Protein AF-A0AAV1X835-F1 (afdb_monomer)

Solvent-accessible surface area (backbone atoms only — not comparable to full-atom values): 6097 Å² total; per-residue (Å²): 96,77,63,46,72,51,72,48,87,35,80,60,78,40,78,49,77,38,70,53,74,52,67,49,65,78,54,57,73,43,39,74,76,39,48,42,52,33,39,38,32,35,33,25,44,31,35,39,36,38,71,11,34,43,34,27,40,20,70,58,43,56,76,67,58,46,66,93,81,36,96,84,46,75,70,56,39,25,19,72,64,65,97,84,54,95,75,64,34,22,67,44,80,43,81,56,43,68,74,44,81,41,72,59,45,81,46,94

Foldseek 3Di:
DEAAEADDLAEDADEDEDAEEDEDDLDLVVHVLDQENYEHANYENYEYHYQYEHHFNQVSLVVQAPVVPDVPTRNGHHDDDPPPDPRHHHHYYPHYYNYYYPNYHYHD

Radius of gyration: 14.65 Å; Cα contacts (8 Å, |Δi|>4): 242; chains: 1; bounding box: 34×29×33 Å

pLDDT: mean 72.41, std 11.0, range [43.25, 86.75]

Nearest PDB structures (foldseek):
  8ikx-assembly1_A  TM=7.998E-01  e=5.203E-02  Arabidopsis thaliana
  4mxn-assembly2_B  TM=5.925E-01  e=5.160E-01  Parabacteroides merdae ATCC 43184
  4mxn-assembly4_D  TM=5.883E-01  e=8.073E-01  Parabacteroides merdae ATCC 43184
  3jur-assembly1_C  TM=5.327E-01  e=6.103E-01  Thermotoga maritima
  8opz-assembly1_A  TM=2.071E-01  e=6.052E+00  Acinetobacter phage APK16

Sequence (108 aa):
MREVDVKGPCKAPIEIQVDGTIQAPADPSQLHGVEKWVSIGYVSHFTFLGHGIFYGEGATAWKQNDCTKNENCVRRSMAIAPDESPNTAGIHIGRSNDVKVLNSKLAT

Organism: Lupinus luteus (NCBI:txid3873)

Mean predicted aligned error: 8.52 Å

Structure (mmCIF, N/CA/C/O backbone):
data_AF-A0AAV1X835-F1
#
_entry.id   AF-A0AAV1X835-F1
#
loop_
_atom_site.group_PDB
_atom_site.id
_atom_site.type_symbol
_atom_site.label_atom_id
_atom_site.label_alt_id
_atom_site.label_comp_id
_atom_site.label_asym_id
_atom_site.label_entity_id
_atom_site.label_seq_id
_atom_site.pdbx_PDB_ins_code
_atom_site.Cartn_x
_atom_site.Cartn_y
_atom_site.Cartn_z
_atom_site.occupancy
_atom_site.B_iso_or_equiv
_atom_site.auth_seq_id
_atom_site.auth_comp_id
_atom_site.auth_asym_id
_atom_site.auth_atom_id
_atom_site.pdbx_PDB_model_num
ATOM 1 N N . MET A 1 1 ? -7.358 4.455 -14.067 1.00 56.50 1 MET A N 1
ATOM 2 C CA . MET A 1 1 ? -7.838 3.999 -12.744 1.00 56.50 1 MET A CA 1
ATOM 3 C C . MET A 1 1 ? -7.678 5.151 -11.760 1.00 56.50 1 MET A C 1
ATOM 5 O O . MET A 1 1 ? -6.744 5.926 -11.907 1.00 56.50 1 MET A O 1
ATOM 9 N N . ARG A 1 2 ? -8.598 5.325 -10.809 1.00 64.62 2 ARG A N 1
ATOM 10 C CA . ARG A 1 2 ? -8.421 6.291 -9.711 1.00 64.62 2 ARG A CA 1
ATOM 11 C C . ARG A 1 2 ? -7.936 5.550 -8.468 1.00 64.62 2 ARG A C 1
ATOM 13 O O . ARG A 1 2 ? -8.255 4.375 -8.320 1.00 64.62 2 ARG A O 1
ATOM 20 N N . GLU A 1 3 ? -7.172 6.236 -7.625 1.00 73.94 3 GLU A N 1
ATOM 21 C CA . GLU A 1 3 ? -6.747 5.730 -6.317 1.00 73.94 3 GLU A CA 1
ATOM 22 C C . GLU A 1 3 ? -7.955 5.239 -5.506 1.00 73.94 3 GLU A C 1
ATOM 24 O O . GLU A 1 3 ? -8.993 5.907 -5.453 1.00 73.94 3 GLU A O 1
ATOM 29 N N . VAL A 1 4 ? -7.812 4.075 -4.873 1.00 78.88 4 VAL A N 1
ATOM 30 C CA . VAL A 1 4 ? -8.728 3.620 -3.828 1.00 78.88 4 VAL A CA 1
ATOM 31 C C . VAL A 1 4 ? -8.289 4.275 -2.528 1.00 78.88 4 VAL A C 1
ATOM 33 O O . VAL A 1 4 ? -7.271 3.896 -1.957 1.00 78.88 4 VAL A O 1
ATOM 36 N N . ASP A 1 5 ? -9.046 5.262 -2.066 1.00 82.75 5 ASP A N 1
ATOM 37 C CA . ASP A 1 5 ? -8.682 6.076 -0.907 1.00 82.75 5 ASP A CA 1
ATOM 38 C C . ASP A 1 5 ? -9.725 5.924 0.208 1.00 82.75 5 ASP A C 1
ATOM 40 O O . ASP A 1 5 ? -10.846 6.429 0.126 1.00 82.75 5 ASP A O 1
ATOM 44 N N . VAL A 1 6 ? -9.354 5.186 1.253 1.00 82.94 6 VAL A N 1
ATOM 45 C CA . VAL A 1 6 ? -10.150 4.978 2.464 1.00 82.94 6 VAL A CA 1
ATOM 46 C C . VAL A 1 6 ? -9.666 5.967 3.518 1.00 82.94 6 VAL A C 1
ATOM 48 O O . VAL A 1 6 ? -8.633 5.767 4.158 1.00 82.94 6 VAL A O 1
ATOM 51 N N . LYS A 1 7 ? -10.414 7.055 3.706 1.00 86.69 7 LYS A N 1
ATOM 52 C CA . LYS A 1 7 ? -10.061 8.125 4.645 1.00 86.69 7 LYS A CA 1
ATOM 53 C C . LYS A 1 7 ? -11.020 8.205 5.819 1.00 86.69 7 LYS A C 1
ATOM 55 O O . LYS A 1 7 ? -12.235 8.221 5.651 1.00 86.69 7 LYS A O 1
ATOM 60 N N . GLY A 1 8 ? -10.439 8.321 7.005 1.00 85.75 8 GLY A N 1
ATOM 61 C CA . GLY A 1 8 ? -11.138 8.693 8.221 1.00 85.75 8 GLY A CA 1
ATOM 62 C C . GLY A 1 8 ? -11.299 10.210 8.410 1.00 85.75 8 GLY A C 1
ATOM 63 O O . GLY A 1 8 ? -11.090 10.988 7.478 1.00 85.75 8 GLY A O 1
ATOM 64 N N . PRO A 1 9 ? -11.653 10.652 9.630 1.00 85.50 9 PRO A N 1
ATOM 65 C CA . PRO A 1 9 ? -11.496 9.911 10.880 1.00 85.50 9 PRO A CA 1
ATOM 66 C C . PRO A 1 9 ? -12.568 8.836 11.090 1.00 85.50 9 PRO A C 1
ATOM 68 O O . PRO A 1 9 ? -13.749 9.143 11.228 1.00 85.50 9 PRO A O 1
ATOM 71 N N . CYS A 1 10 ? -12.140 7.579 11.215 1.00 83.94 10 CYS A N 1
ATOM 72 C CA . CYS A 1 10 ? -13.010 6.472 11.606 1.00 83.94 10 CYS A CA 1
ATOM 73 C C . CYS A 1 10 ? -12.526 5.891 12.932 1.00 83.94 10 CYS A C 1
ATOM 75 O O . CYS A 1 10 ? -11.406 5.399 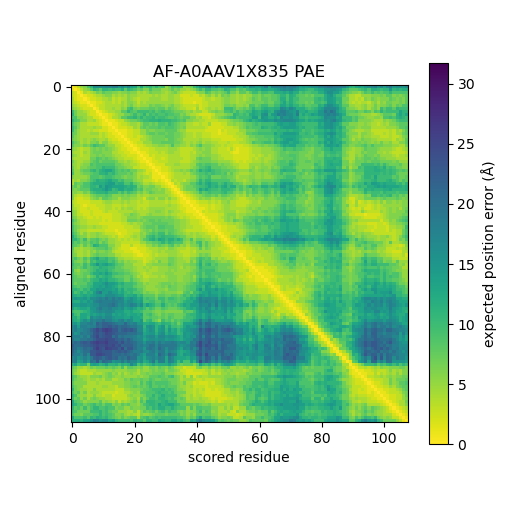13.013 1.00 83.94 10 CYS A O 1
ATOM 77 N N . LYS A 1 11 ? -13.355 5.977 13.978 1.00 82.69 11 LYS A N 1
ATOM 78 C CA . LYS A 1 11 ? -13.002 5.516 15.335 1.00 82.69 11 LYS A CA 1
ATOM 79 C C . LYS A 1 11 ? -13.683 4.209 15.744 1.00 82.69 11 LYS A C 1
ATOM 81 O O . LYS A 1 11 ? -13.283 3.618 16.738 1.00 82.69 11 LYS A O 1
ATOM 86 N N . ALA A 1 12 ? -14.720 3.795 15.022 1.00 85.00 12 ALA A N 1
ATOM 87 C CA . ALA A 1 12 ? -15.379 2.513 15.235 1.00 85.00 12 ALA A CA 1
ATOM 88 C C . ALA A 1 12 ? -14.631 1.400 14.479 1.00 85.00 12 ALA A C 1
ATOM 90 O O . ALA A 1 12 ? -13.999 1.710 13.467 1.00 85.00 12 ALA A O 1
ATOM 91 N N . PRO A 1 13 ? -14.725 0.133 14.925 1.00 85.38 13 PRO A N 1
ATOM 92 C CA . PRO A 1 13 ? -14.184 -1.004 14.187 1.00 85.38 13 PRO A CA 1
ATOM 93 C C . PRO A 1 13 ? -14.684 -1.044 12.743 1.00 85.38 13 PRO A C 1
ATOM 95 O O . PRO A 1 13 ? -15.889 -0.967 12.498 1.00 85.38 13 PRO A O 1
ATOM 98 N N . ILE A 1 14 ? -13.748 -1.159 11.801 1.00 83.38 14 ILE A N 1
ATOM 99 C CA . ILE A 1 14 ? -14.027 -1.308 10.371 1.00 83.38 14 ILE A CA 1
ATOM 100 C C . ILE A 1 14 ? -13.416 -2.618 9.908 1.00 83.38 14 ILE A C 1
ATOM 102 O O . ILE A 1 14 ? -12.240 -2.880 10.156 1.00 83.38 14 ILE A O 1
ATOM 106 N N . GLU A 1 15 ? -14.208 -3.400 9.185 1.00 84.00 15 GLU A N 1
ATOM 107 C CA . GLU A 1 15 ? -13.768 -4.633 8.553 1.00 84.00 15 GLU A CA 1
ATOM 108 C C . GLU A 1 15 ? -13.947 -4.538 7.037 1.00 84.00 15 GLU A C 1
ATOM 110 O O . GLU A 1 15 ? -15.025 -4.192 6.552 1.00 84.00 15 GLU A O 1
ATOM 115 N N . ILE A 1 16 ? -12.879 -4.826 6.291 1.00 81.25 16 ILE A N 1
ATOM 116 C CA . ILE A 1 16 ? -12.925 -4.984 4.836 1.00 81.25 16 ILE A CA 1
ATOM 117 C C . ILE A 1 16 ? -12.568 -6.430 4.512 1.00 81.25 16 ILE A C 1
ATOM 119 O O . ILE A 1 16 ? -11.449 -6.870 4.780 1.00 81.25 16 ILE A O 1
ATOM 123 N N . GLN A 1 17 ? -13.517 -7.142 3.906 1.00 83.81 17 GLN A N 1
ATOM 124 C CA . GLN A 1 17 ? -13.320 -8.498 3.414 1.00 83.81 17 GLN A CA 1
ATOM 125 C C . GLN A 1 17 ? -12.982 -8.481 1.920 1.00 83.81 17 GLN A C 1
ATOM 127 O O . GLN A 1 17 ? -13.733 -7.936 1.109 1.00 83.81 17 GLN A O 1
ATOM 132 N N . VAL A 1 18 ? -11.858 -9.093 1.551 1.00 81.38 18 VAL A N 1
ATOM 133 C CA . VAL A 1 18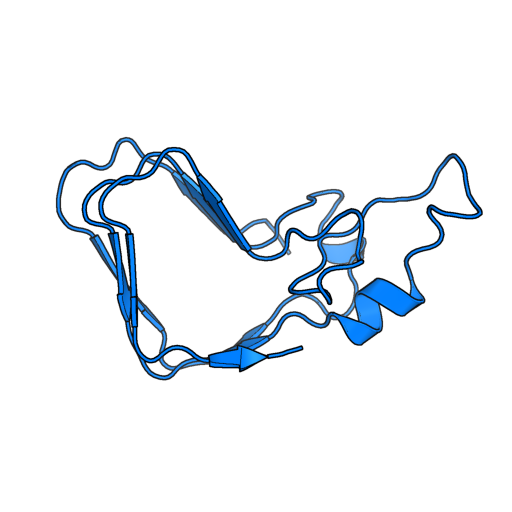 ? -11.440 -9.275 0.159 1.00 81.38 18 VAL A CA 1
ATOM 134 C C . VAL A 1 18 ? -11.191 -10.748 -0.094 1.00 81.38 18 VAL A C 1
ATOM 136 O O . VAL A 1 18 ? -10.231 -11.319 0.412 1.00 81.38 18 VAL A O 1
ATOM 139 N N . ASP A 1 19 ? -12.037 -11.340 -0.931 1.00 83.25 19 ASP A N 1
ATOM 140 C CA . ASP A 1 19 ? -11.916 -12.739 -1.361 1.00 83.25 19 ASP A CA 1
ATOM 141 C C . ASP A 1 19 ? -11.534 -12.885 -2.841 1.00 83.25 19 ASP A C 1
ATOM 143 O O . ASP A 1 19 ? -11.326 -13.993 -3.328 1.00 83.25 19 ASP A O 1
ATOM 147 N N . GLY A 1 20 ? -11.425 -11.768 -3.565 1.00 81.81 20 GLY A N 1
ATOM 148 C CA . GLY A 1 20 ? -10.984 -11.720 -4.959 1.00 81.81 2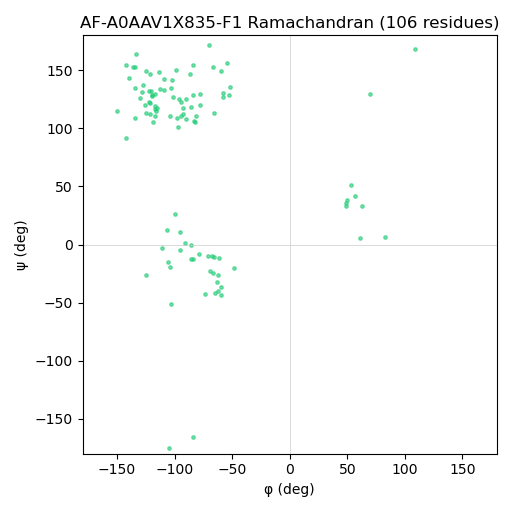0 GLY A CA 1
ATOM 149 C C . GLY A 1 20 ? -9.559 -11.192 -5.120 1.00 81.81 20 GLY A C 1
ATOM 150 O O . GLY A 1 20 ? -8.863 -10.903 -4.146 1.00 81.81 20 GLY A O 1
ATOM 151 N N . THR A 1 21 ? -9.129 -11.022 -6.369 1.00 81.44 21 THR A N 1
ATOM 152 C CA . THR A 1 21 ? -7.856 -10.364 -6.679 1.00 81.44 21 THR A CA 1
ATOM 153 C C . THR A 1 21 ? -8.080 -8.872 -6.906 1.00 81.44 21 THR A C 1
ATOM 155 O O . THR A 1 21 ? -8.769 -8.478 -7.844 1.00 81.44 21 THR A O 1
ATOM 158 N N . ILE A 1 22 ? -7.479 -8.037 -6.063 1.00 78.44 22 ILE A N 1
ATOM 159 C CA . ILE A 1 22 ? -7.346 -6.598 -6.279 1.00 78.44 22 ILE A CA 1
ATOM 160 C C . ILE A 1 22 ? -6.033 -6.385 -7.034 1.00 78.44 22 ILE A C 1
ATOM 162 O O . ILE A 1 22 ? -4.956 -6.573 -6.475 1.00 78.44 22 ILE A O 1
ATOM 166 N N . GLN A 1 23 ? -6.119 -6.041 -8.317 1.00 80.06 23 GLN A N 1
ATOM 167 C CA . GLN A 1 23 ? -4.965 -5.939 -9.212 1.00 80.06 23 GLN A CA 1
ATOM 168 C C . GLN A 1 23 ? -4.669 -4.481 -9.572 1.00 80.06 23 GLN A C 1
ATOM 170 O O . GLN A 1 23 ? -5.571 -3.722 -9.935 1.00 80.06 23 GLN A O 1
ATOM 175 N N . ALA A 1 24 ? -3.396 -4.105 -9.481 1.00 75.44 24 ALA A N 1
ATOM 176 C CA . ALA A 1 24 ? -2.899 -2.827 -9.956 1.00 75.44 24 ALA A CA 1
ATOM 177 C C . ALA A 1 24 ? -3.006 -2.742 -11.492 1.00 75.44 24 ALA A C 1
ATOM 179 O O . ALA A 1 24 ? -2.954 -3.762 -12.180 1.00 75.44 24 ALA A O 1
ATOM 180 N N . PRO A 1 25 ? -3.134 -1.538 -12.070 1.00 75.12 25 PRO 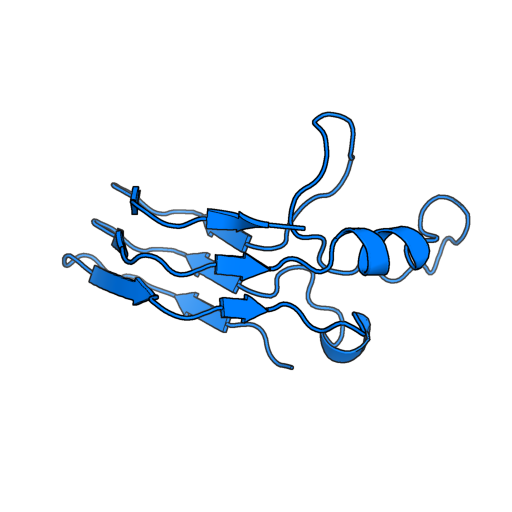A N 1
ATOM 181 C CA . PRO A 1 25 ? -3.104 -1.372 -13.517 1.00 75.12 25 PRO A CA 1
ATOM 182 C C . PRO A 1 25 ? -1.809 -1.910 -14.133 1.00 75.12 25 PRO A C 1
ATOM 184 O O . PRO A 1 25 ? -0.720 -1.516 -13.720 1.00 75.12 25 PRO A O 1
ATOM 187 N N . ALA A 1 26 ? -1.927 -2.731 -15.179 1.00 73.69 26 ALA A N 1
ATOM 188 C CA . ALA A 1 26 ? -0.769 -3.203 -15.942 1.00 73.69 26 ALA A CA 1
ATOM 189 C C . ALA A 1 26 ? -0.022 -2.052 -16.645 1.00 73.69 26 ALA A C 1
ATOM 191 O O . ALA A 1 26 ? 1.196 -2.099 -16.795 1.00 73.69 26 ALA A O 1
ATOM 192 N N . ASP A 1 27 ? -0.741 -1.002 -17.061 1.00 73.50 27 ASP A N 1
ATOM 193 C CA . ASP A 1 27 ? -0.145 0.261 -17.499 1.00 73.50 27 ASP A CA 1
ATOM 194 C C . ASP A 1 27 ? -0.175 1.267 -16.337 1.00 73.50 27 ASP A C 1
ATOM 196 O O . ASP A 1 27 ? -1.238 1.810 -16.016 1.00 73.50 27 ASP A O 1
ATOM 200 N N . PRO A 1 28 ? 0.975 1.594 -15.727 1.00 67.56 28 PRO A N 1
ATOM 201 C CA . PRO A 1 28 ? 1.022 2.545 -14.630 1.00 67.56 28 PRO A CA 1
ATOM 202 C C . PRO A 1 28 ? 0.635 3.975 -15.044 1.00 67.56 28 PRO A C 1
ATOM 204 O O . PRO A 1 28 ? 0.468 4.836 -14.185 1.00 67.56 28 PRO A O 1
ATOM 207 N N . SER A 1 29 ? 0.512 4.294 -16.340 1.00 71.00 29 SER A N 1
ATOM 208 C CA . SER A 1 29 ? 0.037 5.614 -16.812 1.00 71.00 29 SER A CA 1
ATOM 209 C C . SER A 1 29 ? -1.432 5.817 -16.497 1.00 71.00 29 SER A C 1
ATOM 211 O O . SER A 1 29 ? -1.888 6.945 -16.310 1.00 71.00 29 SER A O 1
ATOM 213 N N . GLN A 1 30 ? -2.148 4.711 -16.311 1.00 73.50 30 GLN A N 1
ATOM 214 C CA . GLN A 1 30 ? -3.519 4.706 -15.839 1.00 73.50 30 GLN A CA 1
ATOM 215 C C . GLN A 1 30 ? -3.649 5.165 -14.387 1.00 73.50 30 GLN A C 1
ATOM 217 O O . GLN A 1 30 ? -4.774 5.370 -13.944 1.00 73.50 30 GLN A O 1
ATOM 222 N N . LEU A 1 31 ? -2.553 5.331 -13.646 1.00 68.38 31 LEU A N 1
ATOM 223 C CA . LEU A 1 31 ? -2.568 5.899 -12.300 1.00 68.38 31 LEU A CA 1
ATOM 224 C C . LEU A 1 31 ? -2.496 7.430 -12.311 1.00 68.38 31 LEU A C 1
ATOM 226 O O . LEU A 1 31 ? -2.531 8.040 -11.256 1.00 68.38 31 LEU A O 1
ATOM 230 N N . HIS A 1 32 ? -2.420 8.081 -13.477 1.00 69.81 32 HIS A N 1
ATOM 231 C CA . HIS A 1 32 ? -2.535 9.542 -13.597 1.00 69.81 32 HIS A CA 1
ATOM 232 C C . HIS A 1 32 ? -1.642 10.338 -12.618 1.00 69.81 32 HIS A C 1
ATOM 234 O O . HIS A 1 32 ? -2.043 11.385 -12.117 1.00 69.81 32 HIS A O 1
ATOM 240 N N . GLY A 1 33 ? -0.435 9.836 -12.336 1.00 64.19 33 GLY A N 1
ATOM 241 C CA . GLY A 1 33 ? 0.527 10.483 -11.440 1.00 64.19 33 GLY A CA 1
ATOM 242 C C . GLY A 1 33 ? 0.325 10.220 -9.944 1.00 64.19 33 GLY A C 1
ATOM 243 O O . GLY A 1 33 ? 1.047 10.812 -9.147 1.00 64.19 33 GLY A O 1
ATOM 244 N N . VAL A 1 34 ? -0.605 9.343 -9.539 1.00 63.56 34 VAL A N 1
ATOM 245 C CA . VAL A 1 34 ? -0.673 8.904 -8.139 1.00 63.56 34 VAL A CA 1
ATOM 246 C C . VAL A 1 34 ? 0.404 7.858 -7.843 1.00 63.56 34 VAL A C 1
ATOM 248 O O . VAL A 1 34 ? 0.561 6.859 -8.547 1.00 63.56 34 VA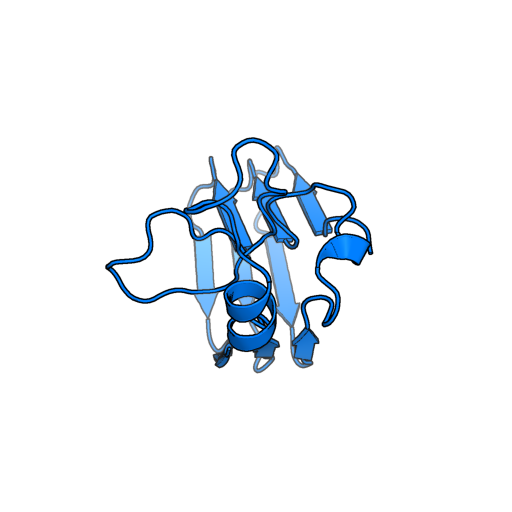L A O 1
ATOM 251 N N . GLU A 1 35 ? 1.156 8.095 -6.769 1.00 66.12 35 GLU A N 1
ATOM 252 C CA . GLU A 1 35 ? 2.193 7.182 -6.276 1.00 66.12 35 GLU A CA 1
ATOM 253 C C . GLU A 1 35 ? 1.619 6.005 -5.488 1.00 66.12 35 GLU A C 1
ATOM 255 O O . GLU A 1 35 ? 2.360 5.103 -5.124 1.00 66.12 35 GLU A O 1
ATOM 260 N N . LYS A 1 36 ? 0.317 6.005 -5.195 1.00 72.12 36 LYS A N 1
ATOM 261 C CA . LYS A 1 36 ? -0.377 4.977 -4.416 1.00 72.12 36 LYS A CA 1
ATOM 262 C C . LYS A 1 36 ? -1.663 4.642 -5.145 1.00 72.12 36 LYS A C 1
ATOM 264 O O . LYS A 1 36 ? -2.368 5.543 -5.586 1.00 72.12 36 LYS A O 1
ATOM 269 N N . TRP A 1 37 ? -1.966 3.359 -5.275 1.00 73.75 37 TRP A N 1
ATOM 270 C CA . TRP A 1 37 ? -3.220 2.926 -5.893 1.00 73.75 37 TRP A CA 1
ATOM 271 C C . TRP A 1 37 ? -4.234 2.458 -4.847 1.00 73.75 37 TRP A C 1
ATOM 273 O O . TRP A 1 37 ? -5.433 2.496 -5.117 1.00 73.75 37 TRP A O 1
ATOM 283 N N . VAL A 1 38 ? -3.767 2.124 -3.635 1.00 79.94 38 VAL A N 1
ATOM 284 C CA . VAL A 1 38 ? -4.596 1.955 -2.436 1.00 79.94 38 VAL A CA 1
ATOM 285 C C . VAL A 1 38 ? -4.000 2.754 -1.272 1.00 79.94 38 VAL A C 1
ATOM 287 O O . VAL A 1 38 ? -2.836 2.575 -0.908 1.00 79.94 38 VAL A O 1
ATOM 290 N N . SER A 1 39 ? -4.808 3.608 -0.654 1.00 80.62 39 SER A N 1
ATOM 291 C CA . SER A 1 39 ? -4.462 4.401 0.524 1.00 80.62 39 SER A CA 1
ATOM 292 C C . SER A 1 39 ? -5.516 4.201 1.605 1.00 80.62 39 SER A C 1
ATOM 294 O O . SER A 1 39 ? -6.713 4.285 1.347 1.00 80.62 39 SER A O 1
ATOM 296 N N . ILE A 1 40 ? -5.070 3.920 2.827 1.00 83.69 40 ILE A N 1
ATOM 297 C CA . ILE A 1 40 ? -5.912 3.836 4.017 1.00 83.69 40 ILE A CA 1
ATOM 298 C C . ILE A 1 40 ? -5.319 4.776 5.066 1.00 83.69 40 ILE A C 1
ATOM 300 O O . ILE A 1 40 ? -4.162 4.641 5.470 1.00 83.69 40 ILE A O 1
ATOM 304 N N . GLY A 1 41 ? -6.099 5.759 5.503 1.00 86.75 41 GLY A N 1
ATOM 305 C CA . GLY A 1 41 ? -5.619 6.813 6.386 1.00 86.75 41 GLY A CA 1
ATOM 306 C C . GLY A 1 41 ? -6.612 7.182 7.472 1.00 86.75 41 GLY A C 1
ATOM 307 O O . GLY A 1 41 ? -7.805 7.292 7.208 1.00 86.75 41 GLY A O 1
ATOM 308 N N . TYR A 1 42 ? -6.109 7.484 8.671 1.00 86.56 42 TYR A N 1
ATOM 309 C CA . TYR A 1 42 ? -6.915 8.020 9.778 1.00 86.56 42 TYR A CA 1
ATOM 310 C C . TYR A 1 42 ? -8.023 7.083 10.276 1.00 86.56 42 TYR A C 1
ATOM 312 O O . TYR A 1 42 ? -9.081 7.540 10.716 1.00 86.56 42 TYR A O 1
ATOM 320 N N . VAL A 1 43 ? -7.782 5.775 10.227 1.00 85.81 43 VAL A N 1
ATOM 321 C CA . VAL A 1 43 ? -8.719 4.761 10.720 1.00 85.81 43 VAL A CA 1
ATOM 322 C C . VAL A 1 43 ? -8.187 4.108 12.000 1.00 85.81 43 VAL A C 1
ATOM 324 O O . VAL A 1 43 ? -6.987 3.881 12.145 1.00 85.81 43 VAL A O 1
ATOM 327 N N . SER A 1 44 ? -9.073 3.812 12.946 1.00 84.69 44 SER A N 1
ATOM 328 C CA . SER A 1 44 ? -8.776 3.024 14.147 1.00 84.69 44 SER A CA 1
ATOM 329 C C . SER A 1 44 ? -9.535 1.701 14.105 1.00 84.69 44 SER A C 1
ATOM 331 O O . SER A 1 44 ? -10.645 1.657 13.580 1.00 84.69 44 SER A O 1
ATOM 333 N N . HIS A 1 45 ? -8.963 0.643 14.690 1.00 85.00 45 HIS A N 1
ATOM 334 C CA . HIS A 1 45 ? -9.577 -0.693 14.760 1.00 85.00 45 HIS A CA 1
ATOM 335 C C . HIS A 1 45 ? -9.925 -1.260 13.374 1.00 85.00 45 HIS A C 1
ATOM 337 O O . HIS A 1 45 ? -10.998 -1.826 13.154 1.00 85.00 45 HIS A O 1
ATOM 343 N N . PHE A 1 46 ? -9.017 -1.060 12.422 1.00 81.81 46 PHE A N 1
ATOM 344 C CA . PHE A 1 46 ? -9.207 -1.450 11.035 1.00 81.81 46 PHE A CA 1
ATOM 345 C C . PHE A 1 46 ? -8.696 -2.867 10.795 1.00 81.81 46 PHE A C 1
ATOM 347 O O . PHE A 1 46 ? -7.529 -3.168 11.047 1.00 81.81 46 PHE A O 1
ATOM 354 N N . THR A 1 47 ? -9.557 -3.728 10.268 1.00 81.50 47 THR A N 1
ATOM 355 C CA . THR A 1 47 ? -9.219 -5.117 9.972 1.00 81.50 47 THR A CA 1
ATOM 356 C C . THR A 1 47 ? -9.437 -5.400 8.491 1.00 81.50 47 THR A C 1
ATOM 358 O O . THR A 1 47 ? -10.535 -5.249 7.964 1.00 81.50 47 THR A O 1
ATOM 361 N N . PHE A 1 48 ? -8.372 -5.830 7.827 1.00 79.69 48 PHE A N 1
ATOM 362 C CA . PHE A 1 48 ? -8.399 -6.418 6.500 1.00 79.69 48 PHE A CA 1
ATOM 363 C C . PHE A 1 48 ? -8.456 -7.939 6.638 1.00 79.69 48 PHE A C 1
ATOM 365 O O . PHE A 1 48 ? -7.587 -8.529 7.286 1.00 79.69 48 PHE A O 1
ATOM 372 N N . LEU A 1 49 ? -9.480 -8.562 6.064 1.00 81.69 49 LEU A N 1
ATOM 373 C CA . LEU A 1 49 ? -9.769 -9.992 6.173 1.00 81.69 49 LEU A CA 1
ATOM 374 C C . LEU A 1 49 ? -10.088 -10.588 4.798 1.00 81.69 49 LEU A C 1
ATOM 376 O O . LEU A 1 49 ? -10.391 -9.873 3.848 1.00 81.69 49 LEU A O 1
ATOM 380 N N . GLY A 1 50 ? -10.042 -11.914 4.701 1.00 80.00 50 GLY A N 1
ATOM 381 C CA . GLY A 1 50 ? -10.393 -12.660 3.490 1.00 80.00 50 GLY A CA 1
ATOM 382 C C . GLY A 1 50 ? -9.189 -13.286 2.791 1.00 80.00 50 GLY A C 1
ATOM 383 O O . GLY A 1 50 ? -8.039 -13.011 3.134 1.00 80.00 50 GLY A O 1
ATOM 384 N N . HIS A 1 51 ? -9.470 -14.170 1.83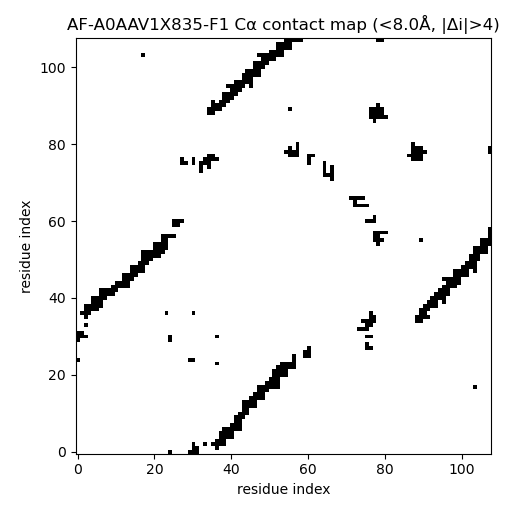3 1.00 81.50 51 HIS A N 1
ATOM 385 C CA . HIS A 1 51 ? -8.467 -15.006 1.149 1.00 81.50 51 HIS A CA 1
ATOM 386 C C . HIS A 1 51 ? -7.966 -14.418 -0.177 1.00 81.50 51 HIS A C 1
ATOM 388 O O . HIS A 1 51 ? -7.311 -15.103 -0.968 1.00 81.50 51 HIS A O 1
ATOM 394 N N . GLY A 1 52 ? -8.315 -13.163 -0.441 1.00 79.06 52 GLY A N 1
ATOM 395 C CA . GLY A 1 52 ? -8.004 -12.465 -1.672 1.00 79.06 52 GLY A CA 1
ATOM 396 C C . GLY A 1 52 ? -6.526 -12.131 -1.849 1.00 79.06 52 GLY A C 1
ATOM 397 O O . GLY A 1 52 ? -5.687 -12.294 -0.954 1.00 79.06 52 GLY A O 1
ATOM 398 N N . ILE A 1 53 ? -6.213 -11.655 -3.052 1.00 77.38 53 ILE A N 1
ATOM 399 C CA . ILE A 1 53 ? -4.851 -11.366 -3.499 1.00 77.38 53 ILE A CA 1
ATOM 400 C C . ILE A 1 53 ? -4.746 -9.888 -3.852 1.00 77.38 53 ILE A C 1
ATOM 402 O O . ILE A 1 53 ? -5.521 -9.394 -4.664 1.00 77.38 53 ILE A O 1
ATOM 406 N N . PHE A 1 54 ? -3.753 -9.190 -3.313 1.00 76.50 54 PHE A N 1
ATOM 407 C CA . PHE A 1 54 ? -3.335 -7.902 -3.863 1.00 76.50 54 PHE A CA 1
ATOM 408 C C . PHE A 1 54 ? -2.213 -8.137 -4.859 1.00 76.50 54 PHE A C 1
ATOM 410 O O . PHE A 1 54 ? -1.121 -8.552 -4.468 1.00 76.50 54 PHE A O 1
ATOM 417 N N . TYR A 1 55 ? -2.496 -7.897 -6.135 1.00 77.06 55 TYR A N 1
ATOM 418 C CA . TYR A 1 55 ? -1.560 -8.126 -7.223 1.00 77.06 55 TYR A CA 1
ATOM 419 C C . TYR A 1 55 ? -0.974 -6.803 -7.705 1.00 77.06 55 TYR A C 1
ATOM 421 O O . TYR A 1 55 ? -1.673 -5.960 -8.263 1.00 77.06 55 TYR A O 1
ATOM 429 N N . GLY A 1 56 ? 0.310 -6.608 -7.438 1.00 71.12 56 GLY A N 1
ATOM 430 C CA . GLY A 1 56 ? 0.974 -5.320 -7.552 1.00 71.12 56 GLY A CA 1
ATOM 431 C C . GLY A 1 56 ? 1.476 -4.911 -8.936 1.00 71.12 56 GLY A C 1
ATOM 432 O O . GLY A 1 56 ? 1.869 -3.756 -9.093 1.00 71.12 56 GLY A O 1
ATOM 433 N N . GLU A 1 57 ? 1.511 -5.833 -9.906 1.00 73.19 57 GLU A N 1
ATOM 434 C CA . GLU A 1 57 ? 2.146 -5.635 -11.226 1.00 73.19 57 GLU A CA 1
ATOM 435 C C . GLU A 1 57 ? 3.574 -5.050 -11.130 1.00 73.19 57 GLU A C 1
ATOM 437 O O . GLU A 1 57 ? 4.029 -4.278 -11.984 1.00 73.19 57 GLU A O 1
ATOM 442 N N . GLY A 1 58 ? 4.308 -5.410 -10.068 1.00 67.88 58 GLY A N 1
ATOM 443 C CA . GLY A 1 58 ? 5.590 -4.794 -9.718 1.00 67.88 58 GLY A CA 1
ATOM 444 C C . GLY A 1 58 ? 6.623 -4.945 -10.835 1.00 67.88 58 GLY A C 1
ATOM 445 O O . GLY A 1 58 ? 7.272 -3.975 -11.219 1.00 67.88 58 GLY A O 1
ATOM 446 N N . ALA A 1 59 ? 6.716 -6.127 -11.449 1.00 69.69 59 ALA A N 1
ATOM 447 C CA . ALA A 1 59 ? 7.659 -6.384 -12.539 1.00 69.69 59 ALA A CA 1
ATOM 448 C C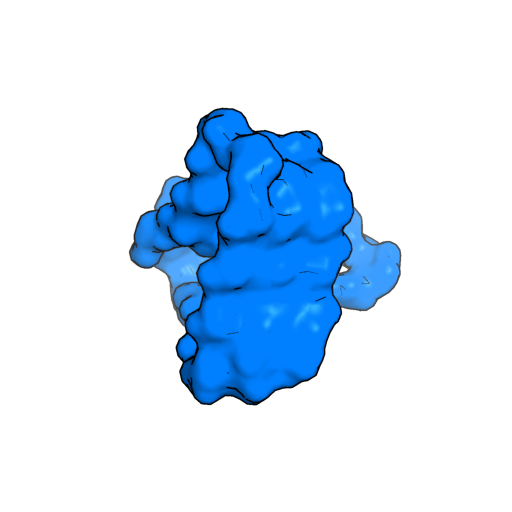 . ALA A 1 59 ? 7.439 -5.469 -13.761 1.00 69.69 59 ALA A C 1
ATOM 450 O O . ALA A 1 59 ? 8.401 -5.038 -14.406 1.00 69.69 59 ALA A O 1
ATOM 451 N N . THR A 1 60 ? 6.182 -5.156 -14.079 1.00 70.44 60 THR A N 1
ATOM 452 C CA . THR A 1 60 ? 5.818 -4.272 -15.192 1.00 70.44 60 THR A CA 1
ATOM 453 C C . THR A 1 60 ? 6.137 -2.815 -14.856 1.00 70.44 60 THR A C 1
ATOM 455 O O . THR A 1 60 ? 6.724 -2.112 -15.682 1.00 70.44 60 THR A O 1
ATOM 458 N N . ALA A 1 61 ? 5.835 -2.381 -13.628 1.00 67.81 61 ALA A N 1
ATOM 459 C CA . ALA A 1 61 ? 6.163 -1.041 -13.142 1.00 67.81 61 ALA A CA 1
ATOM 460 C C . ALA A 1 61 ? 7.684 -0.788 -13.102 1.00 67.81 61 ALA A C 1
ATOM 462 O O . ALA A 1 61 ? 8.142 0.276 -13.518 1.00 67.81 61 ALA A O 1
ATOM 463 N N . TRP A 1 62 ? 8.479 -1.780 -12.688 1.00 69.56 62 TRP A N 1
ATOM 464 C CA . TRP A 1 62 ? 9.942 -1.682 -12.623 1.00 69.56 62 TRP A CA 1
ATOM 465 C C . TRP A 1 62 ? 10.599 -1.510 -13.992 1.00 69.56 62 TRP A C 1
ATOM 467 O O . TRP A 1 62 ? 11.498 -0.688 -14.140 1.00 69.56 62 TRP A O 1
ATOM 477 N N . LYS A 1 63 ? 10.132 -2.233 -15.018 1.00 72.12 63 LYS A N 1
ATOM 478 C CA . LYS A 1 63 ? 10.647 -2.085 -16.393 1.00 72.12 63 LYS A CA 1
ATOM 479 C C . LYS A 1 63 ? 10.414 -0.687 -16.970 1.00 72.12 63 LYS A C 1
ATOM 481 O O . LYS A 1 63 ? 11.144 -0.274 -17.864 1.00 72.12 63 LYS A O 1
ATOM 486 N N . GLN A 1 64 ? 9.394 0.013 -16.479 1.00 70.88 64 GLN A N 1
ATOM 487 C CA . GLN A 1 64 ? 9.022 1.354 -16.927 1.00 70.88 64 GLN A CA 1
ATOM 488 C C . GLN A 1 64 ? 9.626 2.469 -16.063 1.00 70.88 64 GLN A C 1
ATOM 490 O O . GLN A 1 64 ? 9.448 3.641 -16.387 1.00 70.88 64 GLN A O 1
ATOM 495 N N . ASN A 1 65 ? 10.315 2.133 -14.969 1.00 70.94 65 ASN A N 1
ATOM 496 C CA . ASN A 1 65 ? 10.934 3.115 -14.090 1.00 70.94 65 ASN A CA 1
ATOM 497 C C . ASN A 1 65 ? 12.298 3.552 -14.647 1.00 70.94 65 ASN A C 1
ATOM 499 O O . ASN A 1 65 ? 13.287 2.826 -14.560 1.00 70.94 65 ASN A O 1
ATOM 503 N N . ASP A 1 66 ? 12.355 4.761 -15.199 1.00 74.69 66 ASP A N 1
ATOM 504 C CA . ASP A 1 66 ? 13.556 5.383 -15.759 1.00 74.69 66 ASP A CA 1
ATOM 505 C C . ASP A 1 66 ? 14.117 6.517 -14.878 1.00 74.69 66 ASP A C 1
ATOM 507 O O . ASP A 1 66 ? 15.018 7.239 -15.303 1.00 74.69 66 ASP A O 1
ATOM 511 N N . CYS A 1 67 ? 13.653 6.647 -13.628 1.00 72.69 67 CYS A N 1
ATOM 512 C CA . CYS A 1 67 ? 14.031 7.721 -12.696 1.00 72.69 67 CYS A CA 1
ATOM 513 C C . CYS A 1 67 ? 15.515 7.790 -12.318 1.00 72.69 67 CYS A C 1
ATOM 515 O O . CYS A 1 67 ? 15.951 8.770 -11.721 1.00 72.69 67 CYS A O 1
ATOM 517 N N . THR A 1 68 ? 16.299 6.765 -12.645 1.00 72.19 68 THR A N 1
ATOM 518 C CA . THR A 1 68 ? 17.761 6.776 -12.484 1.00 72.19 68 THR A CA 1
ATOM 519 C C . THR A 1 68 ? 18.489 7.405 -13.674 1.00 72.19 68 THR A C 1
ATOM 521 O O . THR A 1 68 ? 19.686 7.662 -13.585 1.00 72.19 68 THR A O 1
ATOM 524 N N . LYS A 1 69 ? 17.789 7.634 -14.791 1.00 78.31 69 LYS A N 1
ATOM 525 C CA . LYS A 1 69 ? 18.347 8.118 -16.065 1.00 78.31 69 LYS A CA 1
ATOM 526 C C . LYS A 1 69 ? 17.669 9.390 -16.575 1.00 78.31 69 LYS A C 1
ATOM 528 O O . LYS A 1 69 ? 18.284 10.129 -17.334 1.00 78.31 69 LYS A O 1
ATOM 533 N N . ASN A 1 70 ? 16.415 9.623 -16.196 1.00 74.69 70 ASN A N 1
ATOM 534 C CA . ASN A 1 70 ? 15.589 10.720 -16.681 1.00 74.69 70 ASN A CA 1
ATOM 535 C C . ASN A 1 70 ? 15.207 11.659 -15.529 1.00 74.69 70 ASN A C 1
ATOM 537 O O . ASN A 1 70 ? 14.526 11.248 -14.590 1.00 74.69 70 ASN A O 1
ATOM 541 N N . GLU A 1 71 ? 15.606 12.929 -15.618 1.00 74.25 71 GLU A N 1
ATOM 542 C CA . GLU A 1 71 ? 15.263 13.958 -14.623 1.00 74.25 71 GLU A CA 1
ATOM 543 C C . GLU A 1 71 ? 13.759 14.282 -14.593 1.00 74.25 71 GLU A C 1
ATOM 545 O O . GLU A 1 71 ? 13.236 14.683 -13.557 1.00 74.25 71 GLU A O 1
ATOM 550 N N . ASN A 1 72 ? 13.046 14.046 -15.700 1.00 74.00 72 ASN A N 1
ATOM 551 C CA . ASN A 1 72 ? 11.598 14.237 -15.826 1.00 74.00 72 ASN A CA 1
ATOM 552 C C . ASN A 1 72 ? 10.820 12.919 -15.692 1.00 74.00 72 ASN A C 1
ATOM 554 O O . ASN A 1 72 ? 9.736 12.776 -16.264 1.00 74.00 72 ASN A O 1
ATOM 558 N N . CYS A 1 73 ? 11.377 11.928 -14.992 1.00 70.94 73 CYS A N 1
ATOM 559 C CA . CYS A 1 73 ? 10.703 10.648 -14.832 1.00 70.94 73 CYS A CA 1
ATOM 560 C C . CYS A 1 73 ? 9.347 10.799 -14.131 1.00 70.94 73 CYS A C 1
ATOM 562 O O . CYS A 1 73 ? 9.151 11.632 -13.240 1.00 70.94 73 CYS A O 1
ATOM 564 N N . VAL A 1 74 ? 8.416 9.916 -14.480 1.00 68.44 74 VAL A N 1
ATOM 565 C CA . VAL A 1 74 ? 7.149 9.791 -13.762 1.00 68.44 74 VAL A CA 1
ATOM 566 C C . VAL A 1 74 ? 7.310 8.696 -12.715 1.00 68.44 74 VAL A C 1
ATOM 568 O O . VAL A 1 74 ? 7.389 7.515 -13.058 1.00 68.44 74 VAL A O 1
ATOM 571 N N . ARG A 1 75 ? 7.331 9.075 -11.431 1.00 63.84 75 ARG A N 1
ATOM 572 C CA . ARG A 1 75 ? 7.270 8.110 -10.325 1.00 63.84 75 ARG A CA 1
ATOM 573 C C . ARG A 1 75 ? 5.906 7.427 -10.347 1.00 63.84 75 ARG A C 1
ATOM 575 O O . ARG A 1 75 ? 4.872 8.058 -10.154 1.00 63.84 75 ARG A O 1
ATOM 582 N N . ARG A 1 76 ? 5.909 6.133 -10.645 1.00 62.91 76 ARG A N 1
ATOM 583 C CA . ARG A 1 76 ? 4.709 5.296 -10.743 1.00 62.91 76 ARG A CA 1
ATOM 584 C C . ARG A 1 76 ? 4.595 4.458 -9.474 1.00 62.91 76 ARG A C 1
ATOM 586 O O . ARG A 1 76 ? 5.618 4.019 -8.952 1.00 62.91 76 ARG A O 1
ATOM 593 N N . SER A 1 77 ? 3.376 4.253 -8.967 1.00 53.72 77 SER A N 1
ATOM 594 C CA . SER A 1 77 ? 3.161 3.440 -7.763 1.00 53.72 77 SER A CA 1
ATOM 595 C C . SER A 1 77 ? 3.715 2.031 -7.970 1.00 53.72 77 SER A C 1
ATOM 597 O O . SER A 1 77 ? 3.358 1.371 -8.947 1.00 53.72 77 SER A O 1
ATOM 599 N N . MET A 1 78 ? 4.563 1.566 -7.058 1.00 59.31 78 MET A N 1
ATOM 600 C CA . MET A 1 78 ? 5.195 0.248 -7.119 1.00 59.31 78 MET A CA 1
ATOM 601 C C . MET A 1 78 ? 4.732 -0.560 -5.916 1.00 59.31 78 MET A C 1
ATOM 603 O O . MET A 1 78 ? 5.064 -0.247 -4.771 1.00 59.31 78 MET A O 1
ATOM 607 N N . ALA A 1 79 ? 3.930 -1.588 -6.166 1.00 53.03 79 ALA A N 1
ATOM 608 C CA . ALA A 1 79 ? 3.528 -2.520 -5.132 1.00 53.03 79 ALA A CA 1
ATOM 609 C C . ALA A 1 79 ? 4.634 -3.551 -4.919 1.00 53.03 79 ALA A C 1
ATOM 611 O O . ALA A 1 79 ? 4.851 -4.417 -5.759 1.00 53.03 79 ALA A O 1
ATOM 612 N N . ILE A 1 80 ? 5.258 -3.435 -3.745 1.00 48.50 80 ILE A N 1
ATOM 613 C CA . ILE A 1 80 ? 6.245 -4.349 -3.171 1.00 48.50 80 ILE A CA 1
ATOM 614 C C . ILE A 1 80 ? 7.572 -4.312 -3.924 1.00 48.50 80 ILE A C 1
ATOM 616 O O . ILE A 1 80 ? 7.662 -4.423 -5.143 1.00 48.50 80 ILE A O 1
ATOM 620 N N . ALA A 1 81 ? 8.631 -4.149 -3.154 1.00 44.28 81 ALA A N 1
ATOM 621 C CA . ALA A 1 81 ? 9.978 -4.177 -3.649 1.00 44.28 81 ALA A CA 1
ATOM 622 C C . ALA A 1 81 ? 10.871 -4.881 -2.633 1.00 44.28 81 ALA A C 1
ATOM 624 O O . ALA A 1 81 ? 10.549 -4.865 -1.442 1.00 44.28 81 ALA A O 1
ATOM 625 N N . PRO A 1 82 ? 11.985 -5.474 -3.088 1.00 47.19 82 PRO A N 1
ATOM 626 C CA . PRO A 1 82 ? 13.042 -5.916 -2.191 1.00 47.19 82 PRO A CA 1
ATOM 627 C C . PRO A 1 82 ? 13.518 -4.757 -1.298 1.00 47.19 82 PRO A C 1
ATOM 629 O O . PRO A 1 82 ? 13.411 -3.596 -1.701 1.00 47.19 82 PRO A O 1
ATOM 632 N N . ASP A 1 83 ? 14.094 -5.083 -0.135 1.00 46.00 83 ASP A N 1
ATOM 633 C CA . ASP A 1 83 ? 14.612 -4.141 0.882 1.00 46.00 83 ASP A CA 1
ATOM 634 C C . ASP A 1 83 ? 15.525 -3.025 0.327 1.00 46.00 83 ASP A C 1
ATOM 636 O O . ASP A 1 83 ? 15.685 -1.983 0.956 1.00 46.00 83 ASP A O 1
ATOM 640 N N . GLU A 1 84 ? 16.104 -3.203 -0.864 1.00 46.75 84 GLU A N 1
ATOM 641 C CA . GLU A 1 84 ? 17.003 -2.235 -1.506 1.00 46.75 84 GLU A CA 1
ATOM 642 C C . GLU A 1 84 ? 16.312 -1.218 -2.429 1.00 46.75 84 GLU A C 1
ATOM 644 O O . GLU A 1 84 ? 16.980 -0.393 -3.055 1.00 46.75 84 GLU A O 1
ATOM 649 N N . SER A 1 85 ? 14.986 -1.253 -2.566 1.00 46.28 85 SER A N 1
ATOM 650 C CA . SER A 1 85 ? 14.303 -0.356 -3.496 1.00 46.28 85 SER A CA 1
ATOM 651 C C . SER A 1 85 ? 13.993 0.998 -2.859 1.00 46.28 85 SER A C 1
ATOM 653 O O . SER A 1 85 ? 13.208 1.073 -1.909 1.00 46.28 85 SER A O 1
ATOM 655 N N . PRO A 1 86 ? 14.547 2.099 -3.395 1.00 43.25 86 PRO A N 1
ATOM 656 C CA . PRO A 1 86 ? 14.490 3.394 -2.731 1.00 43.25 86 PRO A CA 1
ATOM 657 C C . PRO A 1 86 ? 13.097 4.034 -2.715 1.00 43.25 86 PRO A C 1
ATOM 659 O O . PRO A 1 86 ? 12.932 5.027 -2.020 1.00 43.25 86 PRO A O 1
ATOM 662 N N . ASN A 1 87 ? 12.098 3.515 -3.444 1.00 43.34 87 ASN A N 1
ATOM 663 C CA . ASN A 1 87 ? 10.722 4.023 -3.399 1.00 43.34 87 ASN A CA 1
ATOM 664 C C . ASN A 1 87 ? 9.718 2.905 -3.681 1.00 43.34 87 ASN A C 1
ATOM 666 O O . ASN A 1 87 ? 9.660 2.383 -4.792 1.00 43.34 87 ASN A O 1
ATOM 670 N N . THR A 1 88 ? 8.900 2.571 -2.688 1.00 50.78 88 THR A N 1
ATOM 671 C CA . THR A 1 88 ? 7.977 1.437 -2.762 1.00 50.78 88 THR A CA 1
ATOM 672 C C . THR A 1 88 ? 6.672 1.807 -2.078 1.00 50.78 88 THR A C 1
ATOM 674 O O . THR A 1 88 ? 6.525 1.647 -0.870 1.00 50.78 88 THR A O 1
ATOM 677 N N . ALA A 1 89 ? 5.707 2.330 -2.823 1.00 52.75 89 ALA A N 1
ATOM 678 C CA . ALA A 1 89 ? 4.353 2.444 -2.305 1.00 52.75 89 ALA A CA 1
ATOM 679 C C . ALA A 1 89 ? 3.376 1.958 -3.369 1.00 52.75 89 ALA A C 1
ATOM 681 O O . ALA A 1 89 ? 3.194 2.577 -4.407 1.00 52.75 89 ALA A O 1
ATOM 682 N N . GLY A 1 90 ? 2.777 0.800 -3.120 1.00 63.66 90 GLY A N 1
ATOM 683 C CA . GLY A 1 90 ? 1.597 0.341 -3.845 1.00 63.66 90 GLY A CA 1
ATOM 684 C C . GLY A 1 90 ? 0.364 0.531 -2.976 1.00 63.66 90 GLY A C 1
ATOM 685 O O . GLY A 1 90 ? -0.601 1.180 -3.370 1.00 63.66 90 GLY A O 1
ATOM 686 N N . ILE A 1 91 ? 0.460 0.031 -1.745 1.00 72.81 91 ILE A N 1
ATOM 687 C CA . ILE A 1 91 ? -0.553 0.149 -0.705 1.00 72.81 91 ILE A CA 1
ATOM 688 C C . ILE A 1 91 ? 0.059 0.948 0.441 1.00 72.81 91 ILE A C 1
ATOM 690 O O . ILE A 1 91 ? 1.157 0.634 0.899 1.00 72.81 91 ILE A O 1
ATOM 694 N N . HIS A 1 92 ? -0.632 1.984 0.902 1.00 75.25 92 HIS A N 1
ATOM 695 C CA . HIS A 1 92 ? -0.175 2.809 2.011 1.00 75.25 92 HIS A CA 1
ATOM 696 C C . HIS A 1 92 ? -1.206 2.816 3.132 1.00 75.25 92 HIS A C 1
ATOM 698 O O . HIS A 1 92 ? -2.339 3.232 2.915 1.00 75.25 92 HIS A O 1
ATOM 704 N N . ILE A 1 93 ? -0.800 2.410 4.336 1.00 72.69 93 ILE A N 1
ATOM 705 C CA . ILE A 1 93 ? -1.617 2.541 5.545 1.00 72.69 93 ILE A CA 1
ATOM 706 C C . ILE A 1 93 ? -0.899 3.494 6.495 1.00 72.69 93 ILE A C 1
ATOM 708 O O . ILE A 1 93 ? 0.210 3.210 6.941 1.00 72.69 93 ILE A O 1
ATOM 712 N N . GLY A 1 94 ? -1.501 4.649 6.771 1.00 75.81 94 GLY A N 1
ATOM 713 C CA . GLY A 1 94 ? -0.855 5.728 7.518 1.00 75.81 94 GLY A CA 1
ATOM 714 C C . GLY A 1 94 ? -1.768 6.347 8.565 1.00 75.81 94 GLY A C 1
ATOM 715 O O . GLY A 1 94 ? -2.989 6.349 8.418 1.00 75.81 94 GLY A O 1
ATOM 716 N N . ARG A 1 95 ? -1.179 6.896 9.637 1.00 78.00 95 ARG A N 1
ATOM 717 C CA . ARG A 1 95 ? -1.911 7.634 10.692 1.00 78.00 95 ARG A CA 1
ATOM 718 C C . ARG A 1 95 ? -3.126 6.851 11.221 1.00 78.00 95 ARG A C 1
ATOM 720 O O . ARG A 1 95 ? -4.184 7.428 11.440 1.00 78.00 95 ARG A O 1
ATOM 727 N N . SER A 1 96 ? -2.967 5.537 11.353 1.00 79.62 96 SER A N 1
ATOM 728 C CA . SER A 1 96 ? -4.018 4.583 11.713 1.00 79.62 96 SER A CA 1
ATOM 729 C C . SER A 1 96 ? -3.578 3.777 12.935 1.00 79.62 96 SER A C 1
ATOM 731 O O . SER A 1 96 ? -2.381 3.561 13.116 1.00 79.62 96 SER A O 1
ATOM 733 N N . ASN A 1 97 ? -4.523 3.356 13.774 1.00 79.19 97 ASN A N 1
ATOM 734 C CA . ASN A 1 97 ? -4.250 2.613 15.011 1.00 79.19 97 ASN A CA 1
ATOM 735 C C . ASN A 1 97 ? -4.957 1.255 14.984 1.00 79.19 97 ASN A C 1
ATOM 737 O O . ASN A 1 97 ? -6.049 1.143 14.428 1.00 79.19 97 ASN A O 1
ATOM 741 N N . ASP A 1 98 ? -4.354 0.236 15.599 1.00 79.56 98 ASP A N 1
ATOM 742 C CA . ASP A 1 98 ? -4.908 -1.125 15.671 1.00 79.56 98 ASP A CA 1
ATOM 743 C C . ASP A 1 98 ? -5.291 -1.704 14.297 1.00 79.56 98 ASP A C 1
ATOM 745 O O . ASP A 1 98 ? -6.410 -2.173 14.087 1.00 79.56 98 ASP A O 1
ATOM 749 N N . VAL A 1 99 ? -4.351 -1.641 13.348 1.00 76.88 99 VAL A N 1
ATOM 750 C CA . VAL A 1 99 ? -4.499 -2.207 12.001 1.00 76.88 99 VAL A CA 1
ATOM 751 C C . VAL A 1 99 ? -4.150 -3.693 12.014 1.00 76.88 99 VAL A C 1
ATOM 753 O O . VAL A 1 99 ? -3.068 -4.078 12.457 1.00 76.88 99 VAL A O 1
ATOM 756 N N . LYS A 1 100 ? -5.037 -4.526 11.472 1.00 79.38 100 LYS A N 1
ATOM 757 C CA . LYS A 1 100 ? -4.814 -5.963 11.271 1.00 79.38 100 LYS A CA 1
ATOM 758 C C . LYS A 1 100 ? -4.983 -6.307 9.797 1.00 79.38 100 LYS A C 1
ATOM 760 O O . LYS A 1 100 ? -5.975 -5.919 9.197 1.00 79.38 100 LYS A O 1
ATOM 765 N N . VAL A 1 101 ? -4.043 -7.055 9.227 1.00 74.31 101 VAL A N 1
ATOM 766 C CA . VAL A 1 101 ? -4.158 -7.640 7.881 1.00 74.31 101 VAL A CA 1
ATOM 767 C C . VAL A 1 101 ? -4.028 -9.146 8.044 1.00 74.31 101 VAL A C 1
ATOM 769 O O . VAL A 1 101 ? -2.982 -9.629 8.473 1.00 74.31 101 VAL A O 1
ATOM 772 N N . LEU A 1 102 ? -5.108 -9.877 7.786 1.00 77.12 102 LEU A N 1
ATOM 773 C CA . LEU A 1 102 ? -5.228 -11.296 8.102 1.00 77.12 102 LEU A CA 1
ATOM 774 C C . LEU A 1 102 ? -5.656 -12.080 6.860 1.00 77.12 102 LEU A C 1
ATOM 776 O O . LEU A 1 102 ? -6.553 -11.666 6.134 1.00 77.12 102 LEU A O 1
ATOM 780 N N . ASN A 1 103 ? -5.028 -13.240 6.649 1.00 72.12 103 ASN A N 1
ATOM 781 C CA . ASN A 1 103 ? -5.356 -14.223 5.603 1.00 72.12 103 ASN A CA 1
ATOM 782 C C . ASN A 1 103 ? -5.251 -13.744 4.141 1.00 72.12 103 ASN A C 1
ATOM 784 O O . ASN A 1 103 ? -5.545 -14.514 3.230 1.00 72.12 103 ASN A O 1
ATOM 788 N N . SER A 1 104 ? -4.761 -12.528 3.902 1.00 67.44 104 SER A N 1
ATOM 789 C CA . SER A 1 104 ? -4.552 -11.988 2.557 1.00 67.44 104 SER A CA 1
ATOM 790 C C . SER A 1 104 ? -3.183 -12.369 1.991 1.00 67.44 104 SER A C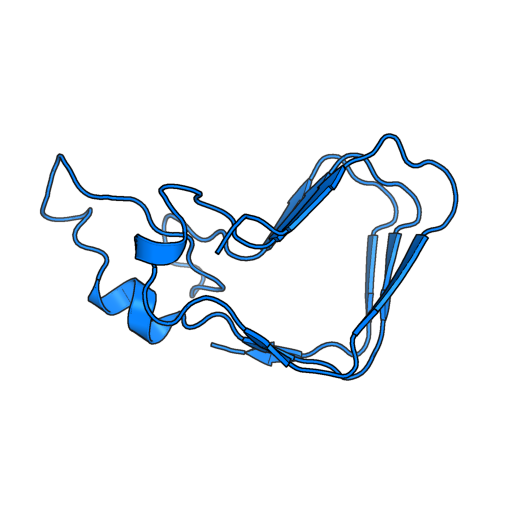 1
ATOM 792 O O . SER A 1 104 ? -2.191 -12.451 2.719 1.00 67.44 104 SER A O 1
ATOM 794 N N . LYS A 1 105 ? -3.111 -12.557 0.669 1.00 71.12 105 LYS A N 1
ATOM 795 C CA . LYS A 1 105 ? -1.848 -12.775 -0.049 1.00 71.12 105 LYS A CA 1
ATOM 796 C C . LYS A 1 105 ? -1.423 -11.508 -0.780 1.00 71.12 105 LYS A C 1
ATOM 798 O O . LYS A 1 105 ? -2.218 -10.873 -1.469 1.00 71.12 105 LYS A O 1
ATOM 803 N N . LEU A 1 106 ? -0.147 -11.174 -0.655 1.00 68.06 106 LEU A N 1
ATOM 804 C CA . LEU A 1 106 ? 0.500 -10.125 -1.431 1.00 68.06 106 LEU A CA 1
ATOM 805 C C . LEU A 1 106 ? 1.305 -10.785 -2.555 1.00 68.06 106 LEU A C 1
ATOM 807 O O . LEU A 1 106 ? 2.090 -11.694 -2.284 1.00 68.06 106 LEU A O 1
ATOM 811 N N . ALA A 1 107 ? 1.086 -10.362 -3.798 1.00 62.06 107 ALA A N 1
ATOM 812 C CA . ALA A 1 107 ? 1.742 -10.914 -4.980 1.00 62.06 107 ALA A CA 1
ATOM 813 C C . ALA A 1 107 ? 2.234 -9.796 -5.916 1.00 62.06 107 ALA A C 1
ATOM 815 O O . ALA A 1 107 ? 1.676 -8.696 -5.932 1.00 62.06 107 ALA A O 1
ATOM 816 N N . THR A 1 108 ? 3.282 -10.086 -6.690 1.00 58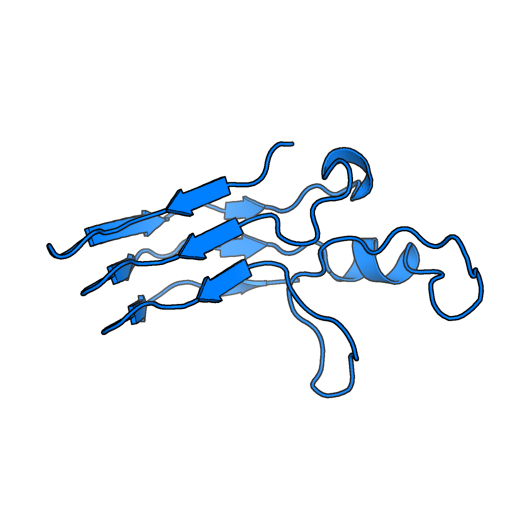.72 108 THR A N 1
ATOM 817 C CA . THR A 1 108 ? 3.926 -9.160 -7.640 1.00 58.72 108 THR A CA 1
ATOM 818 C C . THR A 1 108 ? 3.926 -9.698 -9.052 1.00 58.72 108 THR A C 1
ATOM 820 O O . THR A 1 108 ? 4.229 -10.906 -9.182 1.00 58.72 108 THR A O 1
#

Secondary structure (DSSP, 8-state):
---EEEEEEE-S-EEEE--SEEE--SSGGGGTT-S-SEEEEEEBSEEEESS-EEE--HHHHHHT--TTT-TT----------TT-S---SEEEES-BS-EE-SPEEE-

InterPro domains:
  IPR000743 Glycoside hydrolase, family 28 [PF00295] (3-75)
  IPR011050 Pectin lyase fold/virulence factor [SSF51126] (4-106)
  IPR012334 Pectin lyase fold [G3DSA:2.160.20.10] (4-85)